Protein AF-A0A392UZS7-F1 (afdb_monomer_lite)

pLDDT: mean 94.8, std 3.15, range [80.0, 97.38]

Sequence (72 aa):
VTVTPSLNGSNYLAWSRSMRRALGAKNKLAFIDGSMPVPDFDDLNRRAWERCNHLIHSWIINSVSDPIAQTL

Organism: NCBI:txid97028

Secondary structure (DSSP, 8-state):
---SSPB-SS-HHHHHHHHHHHHHTTT-GGGTSSSSPPPPTT-TTHHHHHHHHHHHHHHHHTTB-HHHHTT-

InterPro domains:
  IPR029472 Retrotransposon Copia-like, N-terminal [PF14244] (3-39)

Structure (mmCIF, N/CA/C/O backbone):
data_AF-A0A392UZS7-F1
#
_entry.id   AF-A0A392UZS7-F1
#
loop_
_atom_site.group_PDB
_atom_site.id
_atom_site.type_symbol
_atom_site.label_atom_id
_atom_site.label_alt_id
_atom_site.label_comp_id
_atom_site.label_asym_id
_atom_site.label_entity_id
_atom_site.label_seq_id
_atom_site.pdbx_PDB_ins_code
_atom_site.Cartn_x
_atom_site.Cartn_y
_atom_site.Cartn_z
_atom_site.occupancy
_atom_site.B_iso_or_equiv
_atom_site.auth_seq_id
_atom_site.auth_comp_id
_atom_site.auth_asym_id
_atom_site.auth_atom_id
_atom_site.pdbx_PDB_model_num
ATOM 1 N N . VAL A 1 1 ? 3.222 4.917 7.911 1.00 82.12 1 VAL A N 1
ATOM 2 C CA . VAL A 1 1 ? 1.839 5.337 7.584 1.00 82.12 1 VAL A CA 1
ATOM 3 C C . VAL A 1 1 ? 0.928 4.532 8.465 1.00 82.12 1 VAL A C 1
ATOM 5 O O . VAL A 1 1 ? 1.172 3.340 8.593 1.00 82.12 1 VAL A O 1
ATOM 8 N N . THR A 1 2 ? -0.055 5.180 9.071 1.00 87.38 2 THR A N 1
ATOM 9 C CA . THR A 1 2 ? -1.086 4.535 9.881 1.00 87.38 2 THR A CA 1
ATOM 10 C C . THR A 1 2 ? -2.438 5.075 9.433 1.00 87.38 2 THR A C 1
ATOM 12 O O . THR A 1 2 ? -2.568 6.266 9.142 1.00 87.38 2 THR A O 1
ATOM 15 N N . VAL A 1 3 ? -3.427 4.196 9.303 1.00 92.69 3 VAL A N 1
ATOM 16 C CA . VAL A 1 3 ? -4.804 4.561 8.958 1.00 92.69 3 VAL A CA 1
ATOM 17 C C . VAL A 1 3 ? -5.677 4.355 10.177 1.00 92.69 3 VAL A C 1
ATOM 19 O O . VAL A 1 3 ? -5.746 3.252 10.712 1.00 92.69 3 VAL A O 1
ATOM 22 N N . THR A 1 4 ? -6.363 5.417 10.588 1.00 89.88 4 THR A N 1
ATOM 23 C CA . THR A 1 4 ? -7.325 5.389 11.686 1.00 89.88 4 THR A CA 1
ATOM 24 C C . THR A 1 4 ? -8.749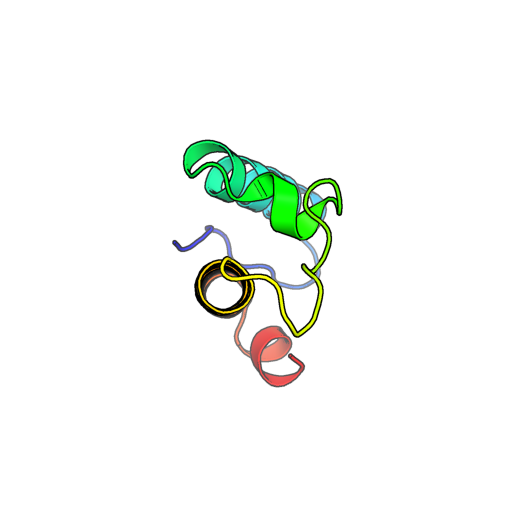 5.634 11.166 1.00 89.88 4 THR A C 1
ATOM 26 O O . THR A 1 4 ? -8.941 6.430 10.240 1.00 89.88 4 THR A O 1
ATOM 29 N N . PRO A 1 5 ? -9.763 4.958 11.737 1.00 91.19 5 PRO A N 1
ATOM 30 C CA . PRO A 1 5 ? -9.641 3.846 12.687 1.00 91.19 5 PRO A CA 1
ATOM 31 C C . PRO A 1 5 ? -8.992 2.609 12.038 1.00 91.19 5 PRO A C 1
ATOM 33 O O . PRO A 1 5 ? -9.192 2.365 10.846 1.00 91.19 5 PRO A O 1
ATOM 36 N N . SER A 1 6 ? -8.226 1.839 12.821 1.00 95.88 6 SER A N 1
ATOM 37 C CA . SER A 1 6 ? -7.623 0.584 12.355 1.00 95.88 6 SER A CA 1
ATOM 38 C C . SER A 1 6 ? -8.699 -0.402 11.898 1.00 95.88 6 SER A C 1
ATOM 40 O O . SER A 1 6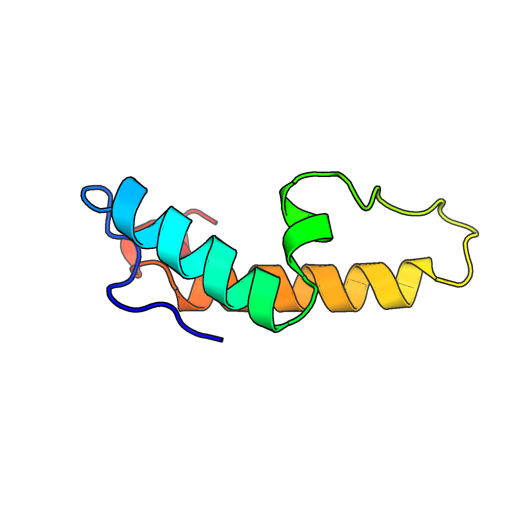 ? -9.832 -0.367 12.392 1.00 95.88 6 SER A O 1
ATOM 42 N N . LEU A 1 7 ? -8.366 -1.285 10.954 1.00 96.62 7 LEU A N 1
ATOM 43 C CA . LEU A 1 7 ? -9.284 -2.336 10.508 1.00 96.62 7 LEU A CA 1
ATOM 44 C C . LEU A 1 7 ? -9.668 -3.213 11.702 1.00 96.62 7 LEU A C 1
ATOM 46 O O . LEU A 1 7 ? -8.778 -3.723 12.368 1.00 96.62 7 LEU A O 1
ATOM 50 N N . ASN A 1 8 ? -10.961 -3.398 11.955 1.00 93.69 8 ASN A N 1
ATOM 51 C CA . ASN A 1 8 ? -11.473 -4.157 13.104 1.00 93.69 8 ASN A CA 1
ATOM 52 C C . ASN A 1 8 ? -12.544 -5.195 12.714 1.00 93.69 8 ASN A C 1
ATOM 54 O O . ASN A 1 8 ? -13.346 -5.619 13.540 1.00 93.69 8 ASN A O 1
ATOM 58 N N . GLY A 1 9 ? -12.594 -5.569 11.433 1.00 91.88 9 GLY A N 1
ATOM 59 C CA . GLY A 1 9 ? -13.526 -6.558 10.885 1.00 91.88 9 GLY A CA 1
ATOM 60 C C . GLY A 1 9 ? -14.857 -5.973 10.409 1.00 91.88 9 GLY A C 1
ATOM 61 O O . GLY A 1 9 ? -15.349 -6.378 9.360 1.00 91.88 9 GLY A O 1
ATOM 62 N N . SER A 1 10 ? -15.411 -4.967 11.093 1.00 95.94 10 SER A N 1
ATOM 63 C CA . SER A 1 10 ? -16.695 -4.352 10.708 1.00 95.94 10 SER A CA 1
ATOM 64 C C . SER A 1 10 ? -16.548 -3.094 9.843 1.00 95.94 10 SER A C 1
ATOM 66 O O . SER A 1 10 ? -17.493 -2.684 9.172 1.00 95.94 10 SER A O 1
ATOM 68 N N . ASN A 1 11 ? -15.359 -2.484 9.808 1.00 96.62 11 ASN A N 1
ATOM 69 C CA . ASN A 1 11 ? -15.112 -1.199 9.146 1.00 96.62 11 ASN A CA 1
ATOM 70 C C . ASN A 1 11 ? -14.340 -1.290 7.812 1.00 96.62 11 ASN A C 1
ATOM 72 O O . ASN A 1 11 ? -13.817 -0.274 7.343 1.00 96.62 11 ASN A O 1
ATOM 76 N N . TYR A 1 12 ? -14.279 -2.466 7.173 1.00 95.56 12 TYR A N 1
ATOM 77 C CA . TYR A 1 12 ? -13.437 -2.702 5.988 1.00 95.56 12 TYR A CA 1
ATOM 78 C C . TYR A 1 12 ? -13.630 -1.672 4.866 1.00 95.56 12 TYR A C 1
ATOM 80 O O . TYR A 1 12 ? -12.654 -1.179 4.300 1.00 95.56 12 TYR A O 1
ATOM 88 N N . LEU A 1 13 ? -14.871 -1.294 4.544 1.00 96.38 13 LEU A N 1
ATOM 89 C CA . LEU A 1 13 ? -15.130 -0.337 3.462 1.00 96.38 13 LEU A CA 1
ATOM 90 C C . LEU A 1 13 ? -14.540 1.053 3.760 1.00 96.38 13 LEU A C 1
ATOM 92 O O . LEU A 1 13 ? -13.964 1.692 2.879 1.00 96.38 13 LEU A O 1
ATOM 96 N N . ALA A 1 14 ? -14.669 1.529 5.000 1.00 95.94 14 ALA A N 1
ATOM 97 C CA . ALA A 1 14 ? -14.108 2.812 5.413 1.00 95.94 14 ALA A CA 1
ATOM 98 C C . ALA A 1 14 ? -12.574 2.747 5.472 1.00 95.94 14 ALA A C 1
ATOM 100 O O . ALA A 1 14 ? -11.895 3.617 4.918 1.00 95.94 14 ALA A O 1
ATOM 101 N N . TRP A 1 15 ? -12.040 1.681 6.073 1.00 97.38 15 TRP A N 1
ATOM 102 C CA . TRP A 1 15 ? -10.606 1.444 6.187 1.00 97.38 15 TRP A CA 1
ATOM 103 C C . TRP A 1 15 ? -9.932 1.336 4.815 1.00 97.38 15 TRP A C 1
ATOM 105 O O . TRP A 1 15 ? -8.969 2.050 4.550 1.00 97.38 15 TRP A O 1
ATOM 115 N N . SER A 1 16 ? -10.476 0.528 3.900 1.00 96.25 16 SER A N 1
ATOM 116 C CA . SER A 1 16 ? 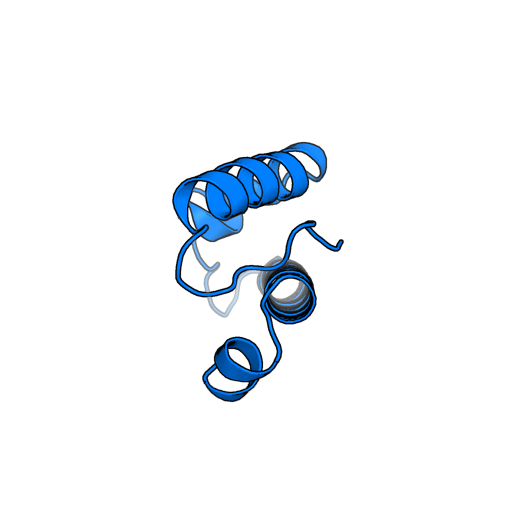-9.912 0.316 2.559 1.00 96.25 16 SER A CA 1
ATOM 117 C C . SER A 1 16 ? -9.864 1.606 1.741 1.00 96.25 16 SER A C 1
ATOM 119 O O . SER A 1 16 ? -8.858 1.889 1.090 1.00 96.25 16 SER A O 1
ATOM 121 N N . ARG A 1 17 ? -10.907 2.444 1.816 1.00 96.31 17 ARG A N 1
ATOM 122 C CA . ARG A 1 17 ? -10.921 3.776 1.189 1.00 96.31 17 ARG A CA 1
ATOM 123 C C . ARG A 1 17 ? -9.824 4.678 1.754 1.00 96.31 17 ARG A C 1
ATOM 125 O O . ARG A 1 17 ? -9.134 5.347 0.986 1.00 96.31 17 ARG A O 1
ATOM 132 N N . SER A 1 18 ? -9.651 4.704 3.074 1.00 96.81 18 SER A N 1
ATOM 133 C CA . SER A 1 18 ? -8.606 5.507 3.716 1.00 96.81 18 SER A CA 1
ATOM 134 C C . SER A 1 18 ? -7.200 4.976 3.428 1.00 96.81 18 SER A C 1
ATOM 136 O O . SER A 1 18 ? -6.315 5.770 3.114 1.00 96.81 18 SER A O 1
ATOM 138 N N . MET A 1 19 ? -7.005 3.657 3.420 1.00 96.88 19 MET A N 1
ATOM 139 C CA . MET A 1 19 ? -5.732 3.024 3.076 1.00 96.88 19 MET A CA 1
ATOM 140 C C . MET A 1 19 ? -5.342 3.277 1.620 1.00 96.88 19 MET A C 1
ATOM 142 O O . MET A 1 19 ? -4.217 3.695 1.353 1.00 96.88 19 MET A O 1
ATOM 146 N N . ARG A 1 20 ? -6.283 3.149 0.675 1.00 96.19 20 ARG A N 1
ATOM 147 C CA . ARG A 1 20 ? -6.049 3.503 -0.735 1.00 96.19 20 ARG A CA 1
ATOM 148 C C . ARG A 1 20 ? -5.639 4.966 -0.901 1.00 96.19 20 ARG A C 1
ATOM 150 O O . ARG A 1 20 ? -4.702 5.239 -1.644 1.00 96.19 20 ARG A O 1
ATOM 157 N N . ARG A 1 21 ? -6.272 5.902 -0.182 1.00 96.25 21 ARG A N 1
ATOM 158 C CA . ARG A 1 21 ? -5.862 7.320 -0.183 1.00 96.25 21 ARG A CA 1
ATOM 159 C C . ARG A 1 21 ? -4.455 7.517 0.377 1.00 96.25 21 ARG A C 1
ATOM 161 O O . ARG A 1 21 ? -3.659 8.218 -0.237 1.00 96.25 21 ARG A O 1
ATOM 168 N N . ALA A 1 22 ? -4.137 6.889 1.508 1.00 96.50 22 ALA A N 1
ATOM 169 C CA . ALA A 1 22 ? -2.824 7.009 2.139 1.00 96.50 22 ALA A CA 1
ATOM 170 C C . ALA A 1 22 ? -1.695 6.453 1.249 1.00 96.50 22 ALA A C 1
ATOM 172 O O . ALA A 1 22 ? -0.626 7.057 1.155 1.00 96.50 22 ALA A O 1
ATOM 173 N N . LEU A 1 23 ? -1.945 5.335 0.559 1.00 96.69 23 LEU A N 1
ATOM 174 C CA . LEU A 1 23 ? -1.026 4.753 -0.421 1.00 96.69 23 LEU A CA 1
ATOM 175 C C . LEU A 1 23 ? -0.924 5.605 -1.690 1.00 96.69 23 LEU A C 1
ATOM 177 O O . LEU A 1 23 ? 0.180 5.838 -2.184 1.00 96.69 23 LEU A O 1
ATOM 181 N N . GLY A 1 24 ? -2.055 6.104 -2.195 1.00 95.94 24 GLY A N 1
ATOM 182 C CA . GLY A 1 24 ? -2.116 6.998 -3.351 1.00 95.94 24 GLY A CA 1
ATOM 183 C C . GLY A 1 24 ? -1.309 8.277 -3.134 1.00 95.94 24 GLY A C 1
ATOM 184 O O . GLY A 1 24 ? -0.467 8.610 -3.959 1.00 95.94 24 GLY A O 1
ATOM 185 N N . ALA A 1 25 ? -1.441 8.912 -1.965 1.00 96.44 25 ALA A N 1
ATOM 186 C CA . ALA A 1 25 ? -0.669 10.099 -1.583 1.00 96.44 25 ALA A CA 1
ATOM 187 C C . ALA A 1 25 ? 0.857 9.872 -1.535 1.00 96.44 25 ALA A C 1
ATOM 189 O O . ALA A 1 25 ? 1.626 10.826 -1.435 1.00 96.44 25 ALA A O 1
ATOM 190 N N . LYS A 1 26 ? 1.311 8.613 -1.578 1.00 95.56 26 LYS A N 1
ATOM 191 C CA . LYS A 1 26 ? 2.728 8.224 -1.577 1.00 95.56 26 LYS A CA 1
ATOM 192 C C . LYS A 1 26 ? 3.165 7.508 -2.853 1.00 95.56 26 LYS A C 1
ATOM 194 O O . LYS A 1 26 ? 4.256 6.940 -2.870 1.00 95.56 26 LYS A O 1
ATOM 199 N N . ASN A 1 27 ? 2.335 7.507 -3.898 1.00 95.19 27 ASN A N 1
ATOM 200 C CA . ASN A 1 27 ? 2.585 6.777 -5.144 1.00 95.19 27 ASN A CA 1
ATOM 201 C C . ASN A 1 27 ? 2.839 5.276 -4.917 1.00 95.19 27 ASN A C 1
ATOM 203 O O . ASN A 1 27 ? 3.681 4.664 -5.571 1.00 95.19 27 ASN A O 1
ATOM 207 N N . LYS A 1 28 ? 2.142 4.681 -3.941 1.00 96.44 28 LYS A N 1
ATOM 208 C CA . LYS A 1 28 ? 2.251 3.255 -3.591 1.00 96.44 28 LYS A CA 1
ATOM 209 C C . LYS A 1 28 ? 1.002 2.443 -3.918 1.00 96.44 28 LYS A C 1
ATOM 211 O O . LYS A 1 28 ? 1.007 1.238 -3.703 1.00 96.44 28 LYS A O 1
ATOM 216 N N . LEU A 1 29 ? -0.046 3.070 -4.457 1.00 96.06 29 LEU A N 1
ATOM 217 C CA . LEU A 1 29 ? -1.282 2.371 -4.825 1.00 96.06 29 LEU A CA 1
ATOM 218 C C . LEU A 1 29 ? -1.034 1.266 -5.868 1.00 96.06 29 LEU A C 1
ATOM 220 O O . LEU A 1 29 ? -1.590 0.181 -5.738 1.00 96.06 29 LEU A O 1
ATOM 224 N N . ALA A 1 30 ? -0.109 1.513 -6.799 1.00 96.06 30 ALA A N 1
ATOM 225 C CA . ALA A 1 30 ? 0.229 0.596 -7.884 1.00 96.06 30 ALA A CA 1
ATOM 226 C C . ALA A 1 30 ? 0.733 -0.790 -7.425 1.00 96.06 30 ALA A C 1
ATOM 228 O O . ALA A 1 30 ? 0.623 -1.779 -8.142 1.00 96.06 30 ALA A O 1
ATOM 229 N N . PHE A 1 31 ? 1.285 -0.867 -6.209 1.00 95.62 31 PHE A N 1
ATOM 230 C CA . PHE A 1 31 ? 1.757 -2.122 -5.620 1.00 95.62 31 PHE A CA 1
ATOM 231 C C . PHE A 1 31 ? 0.605 -3.017 -5.145 1.00 95.62 31 PHE A C 1
ATOM 233 O O . PHE A 1 31 ? 0.784 -4.225 -5.054 1.00 95.62 31 PHE A O 1
ATOM 240 N N . ILE A 1 32 ? -0.558 -2.441 -4.810 1.00 93.44 32 ILE A N 1
ATOM 241 C CA . ILE A 1 32 ? -1.699 -3.197 -4.268 1.00 93.44 32 ILE A CA 1
ATOM 242 C C . ILE A 1 32 ? -2.807 -3.447 -5.291 1.00 93.44 32 ILE A C 1
ATOM 244 O O . ILE A 1 32 ? -3.598 -4.366 -5.106 1.00 93.44 32 ILE A O 1
ATOM 248 N N . ASP A 1 33 ? -2.900 -2.630 -6.343 1.00 93.31 33 ASP A N 1
ATOM 249 C CA . ASP A 1 33 ? -3.852 -2.841 -7.441 1.00 93.31 33 ASP A CA 1
ATOM 250 C C . ASP A 1 33 ? -3.286 -3.727 -8.565 1.00 93.31 33 ASP A C 1
ATOM 252 O O . ASP A 1 33 ? -4.016 -4.091 -9.484 1.00 93.31 33 ASP A O 1
ATOM 256 N N . GLY A 1 34 ? -2.004 -4.099 -8.472 1.00 91.94 34 GLY A N 1
ATOM 257 C CA . GLY A 1 34 ? -1.322 -4.971 -9.426 1.00 91.94 34 GLY A CA 1
ATOM 258 C C . GLY A 1 34 ? -0.853 -4.273 -10.704 1.00 91.94 34 GLY A C 1
ATOM 259 O O . GLY A 1 34 ? -0.279 -4.933 -11.566 1.00 91.94 34 GLY A O 1
ATOM 260 N N . SER A 1 35 ? -1.043 -2.955 -10.835 1.00 95.50 35 SER A N 1
ATOM 261 C CA . SER A 1 35 ? -0.529 -2.194 -11.984 1.00 95.50 35 SER A CA 1
ATOM 262 C C . SER A 1 35 ? 1.001 -2.128 -12.020 1.00 95.50 35 SER A C 1
ATOM 264 O O . SER A 1 35 ? 1.579 -1.930 -13.088 1.00 95.50 35 SER A O 1
ATOM 266 N N . MET A 1 36 ? 1.667 -2.330 -10.877 1.00 95.06 36 MET A N 1
ATOM 267 C CA . MET A 1 36 ? 3.112 -2.529 -10.788 1.00 95.06 36 MET A CA 1
ATOM 268 C C . MET A 1 36 ? 3.424 -3.999 -10.474 1.00 95.06 36 MET A C 1
ATOM 270 O O . MET A 1 36 ? 3.449 -4.371 -9.294 1.00 95.06 36 MET A O 1
ATOM 274 N N . PRO A 1 37 ? 3.666 -4.838 -11.498 1.00 95.38 37 PRO A N 1
ATOM 275 C CA . PRO A 1 37 ? 3.977 -6.242 -11.284 1.00 95.38 37 PRO A CA 1
ATOM 276 C C . PRO A 1 37 ? 5.318 -6.405 -10.571 1.00 95.38 37 PRO A C 1
ATOM 278 O O . PRO A 1 37 ? 6.162 -5.505 -10.548 1.00 95.38 37 PRO A O 1
ATOM 281 N N . VAL A 1 38 ? 5.504 -7.586 -9.991 1.00 95.69 38 VAL A N 1
ATOM 282 C CA . VAL A 1 38 ? 6.790 -8.002 -9.438 1.00 95.69 38 VAL A CA 1
ATOM 283 C C . VAL A 1 38 ? 7.808 -8.049 -10.590 1.00 95.69 38 VAL A C 1
ATOM 285 O O . VAL A 1 38 ? 7.539 -8.746 -11.568 1.00 95.69 38 VAL A O 1
ATOM 288 N N . PRO A 1 39 ? 8.945 -7.331 -10.509 1.00 96.94 39 PRO A N 1
ATOM 289 C CA . PRO A 1 39 ? 9.980 -7.376 -11.545 1.00 96.94 39 PRO A CA 1
ATOM 290 C C . PRO A 1 39 ? 10.569 -8.779 -11.706 1.00 96.94 39 PRO A C 1
ATOM 292 O O . PRO A 1 39 ? 10.435 -9.601 -10.805 1.00 96.94 39 PRO A O 1
ATOM 295 N N . ASP A 1 40 ? 11.295 -9.060 -12.785 1.00 97.25 40 ASP A N 1
ATOM 296 C CA . ASP A 1 40 ? 12.021 -10.330 -12.913 1.00 97.25 40 ASP A CA 1
ATOM 297 C C . ASP A 1 40 ? 13.145 -10.457 -11.868 1.00 97.25 40 ASP A C 1
ATOM 299 O O . ASP A 1 40 ? 13.487 -9.503 -11.162 1.00 97.25 40 ASP A O 1
ATOM 303 N N . PHE A 1 41 ? 13.688 -11.664 -11.690 1.00 94.44 41 PHE A N 1
ATOM 304 C CA . PHE A 1 41 ? 14.759 -11.897 -10.710 1.00 94.44 41 PHE A CA 1
ATOM 305 C C . PHE A 1 41 ? 16.042 -11.122 -11.043 1.00 94.44 41 PHE A C 1
ATOM 307 O O . PHE A 1 41 ? 16.709 -10.642 -10.128 1.00 94.44 41 PHE A O 1
ATOM 314 N N . ASP A 1 42 ? 16.329 -10.939 -12.333 1.00 96.50 42 ASP A N 1
ATOM 315 C CA . ASP A 1 42 ? 17.525 -10.246 -12.823 1.00 96.50 42 ASP A CA 1
ATOM 316 C C . ASP A 1 42 ? 17.301 -8.739 -13.057 1.00 96.50 42 ASP A C 1
ATOM 318 O O . ASP A 1 42 ? 18.214 -8.026 -13.479 1.00 96.50 42 ASP A O 1
ATOM 322 N N . ASP A 1 43 ? 16.099 -8.220 -12.772 1.00 96.94 43 ASP A N 1
ATOM 323 C CA . ASP A 1 43 ? 15.809 -6.793 -12.914 1.00 96.94 43 ASP A CA 1
ATOM 324 C C . ASP A 1 43 ? 16.551 -5.987 -11.836 1.00 96.94 43 ASP A C 1
ATOM 326 O O . ASP A 1 43 ? 16.401 -6.205 -10.628 1.00 96.94 43 ASP A O 1
ATOM 330 N N . LEU A 1 44 ? 17.312 -4.981 -12.267 1.00 96.81 44 LEU A N 1
ATOM 331 C CA . LEU A 1 44 ? 18.050 -4.068 -11.390 1.00 96.81 44 LEU A CA 1
ATOM 332 C C . LEU A 1 44 ? 17.142 -3.343 -10.376 1.00 96.81 44 LEU A C 1
ATOM 334 O O . LEU A 1 44 ? 17.593 -2.949 -9.297 1.00 96.81 44 LEU A O 1
ATOM 338 N N . ASN A 1 45 ? 15.855 -3.193 -10.689 1.00 96.19 45 ASN A N 1
ATOM 339 C CA . ASN A 1 45 ? 14.854 -2.562 -9.839 1.00 96.19 45 ASN A CA 1
ATOM 340 C C . ASN A 1 45 ? 14.204 -3.523 -8.835 1.00 96.19 45 ASN A C 1
ATOM 342 O O . ASN A 1 45 ? 13.509 -3.047 -7.931 1.00 96.19 45 ASN A O 1
ATOM 346 N N . ARG A 1 46 ? 14.443 -4.842 -8.918 1.00 96.25 46 ARG A N 1
ATOM 347 C CA . ARG A 1 46 ? 13.823 -5.850 -8.038 1.00 96.25 46 ARG A CA 1
ATOM 348 C C . ARG A 1 46 ? 13.994 -5.510 -6.560 1.00 96.25 46 ARG A C 1
ATOM 350 O O . ARG A 1 46 ? 13.015 -5.424 -5.823 1.00 96.25 46 ARG A O 1
ATOM 357 N N . ARG A 1 47 ? 15.222 -5.197 -6.137 1.00 96.94 47 ARG A N 1
ATOM 358 C CA . ARG A 1 47 ? 15.518 -4.819 -4.741 1.00 96.94 47 ARG A CA 1
ATOM 359 C C . ARG A 1 47 ? 14.778 -3.554 -4.306 1.00 96.94 47 ARG A C 1
ATOM 361 O O . ARG A 1 47 ? 14.368 -3.425 -3.154 1.00 96.94 47 ARG A O 1
ATOM 368 N N . ALA A 1 48 ? 14.629 -2.578 -5.203 1.00 96.56 48 ALA A N 1
ATOM 369 C CA . ALA A 1 48 ? 13.903 -1.350 -4.898 1.00 96.56 48 ALA A CA 1
ATOM 370 C C . ALA A 1 48 ? 12.397 -1.612 -4.756 1.00 96.56 48 ALA A C 1
ATOM 372 O O . ALA A 1 48 ? 11.773 -1.074 -3.835 1.00 96.56 48 ALA A O 1
ATOM 373 N N . TRP A 1 49 ? 11.847 -2.466 -5.620 1.00 97.00 49 TRP A N 1
ATOM 374 C CA . TRP A 1 49 ? 10.468 -2.929 -5.548 1.00 97.00 49 TRP A CA 1
ATOM 375 C C . TRP A 1 49 ? 10.201 -3.679 -4.235 1.00 97.00 49 TRP A C 1
ATOM 377 O O . TRP A 1 49 ? 9.280 -3.314 -3.509 1.00 97.00 49 TRP A O 1
ATOM 387 N N . GLU A 1 50 ? 11.063 -4.625 -3.847 1.00 96.94 50 GLU A N 1
ATOM 388 C CA . GLU A 1 50 ? 10.939 -5.398 -2.599 1.00 96.94 50 GLU A CA 1
ATOM 389 C C . GLU A 1 50 ? 10.951 -4.509 -1.354 1.00 96.94 50 GLU A C 1
ATOM 391 O O . GLU A 1 50 ? 10.111 -4.662 -0.468 1.00 96.94 50 GLU A O 1
ATOM 396 N N . ARG A 1 51 ? 11.843 -3.509 -1.300 1.00 96.81 51 ARG A N 1
ATOM 397 C CA . ARG A 1 51 ? 11.845 -2.521 -0.206 1.00 96.81 51 ARG A CA 1
ATOM 398 C C . ARG A 1 51 ? 10.523 -1.765 -0.115 1.00 96.81 51 ARG A C 1
ATOM 400 O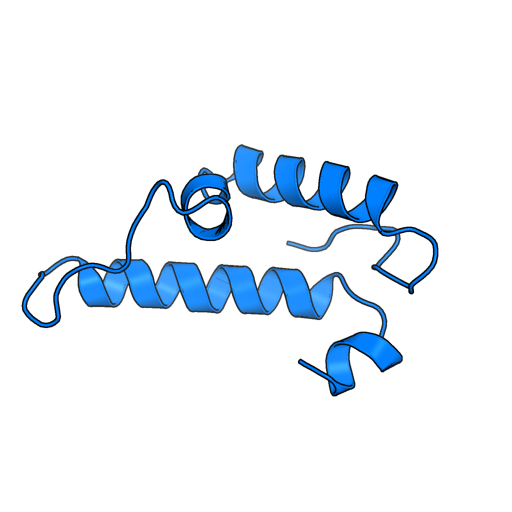 O . ARG A 1 51 ? 10.030 -1.523 0.985 1.00 96.81 51 ARG A O 1
ATOM 407 N N . CYS A 1 52 ? 9.956 -1.377 -1.257 1.00 96.81 52 CYS A N 1
ATOM 408 C CA . CYS A 1 52 ? 8.653 -0.720 -1.284 1.00 96.81 52 CYS A CA 1
ATOM 409 C C . CYS A 1 52 ? 7.547 -1.670 -0.821 1.00 96.81 52 CYS A C 1
ATOM 411 O O . CYS A 1 52 ? 6.696 -1.250 -0.040 1.00 96.81 52 CYS A O 1
ATOM 413 N N . ASN A 1 53 ? 7.594 -2.934 -1.240 1.00 96.50 53 ASN A N 1
ATOM 414 C CA . ASN A 1 53 ? 6.647 -3.953 -0.814 1.00 96.50 53 ASN A CA 1
ATOM 415 C C . ASN A 1 53 ? 6.691 -4.161 0.711 1.00 96.50 53 ASN A C 1
ATOM 417 O O . ASN A 1 53 ? 5.668 -4.021 1.378 1.00 96.50 53 ASN A O 1
ATOM 421 N N . HIS A 1 54 ? 7.875 -4.362 1.300 1.00 96.75 54 HIS A N 1
ATOM 422 C CA . HIS A 1 54 ? 8.038 -4.490 2.757 1.00 96.75 54 HIS A CA 1
ATOM 423 C C . HIS A 1 54 ? 7.513 -3.268 3.523 1.00 96.75 54 HIS A C 1
ATOM 425 O O . HIS A 1 54 ? 6.882 -3.400 4.574 1.00 96.75 54 HIS A O 1
ATOM 431 N N . LEU A 1 55 ? 7.732 -2.066 2.987 1.00 96.00 55 LEU A N 1
ATOM 432 C CA . LEU A 1 55 ? 7.234 -0.835 3.591 1.00 96.00 55 LEU A CA 1
ATOM 433 C C . LEU A 1 55 ? 5.698 -0.774 3.591 1.00 96.00 55 LEU A C 1
ATOM 435 O O . LEU A 1 55 ? 5.100 -0.373 4.589 1.00 96.00 55 LEU A O 1
ATOM 439 N N . ILE A 1 56 ? 5.058 -1.193 2.498 1.00 96.31 56 ILE A N 1
ATOM 440 C CA . ILE A 1 56 ? 3.594 -1.256 2.392 1.00 96.31 56 ILE A CA 1
ATOM 441 C C . ILE A 1 56 ? 3.031 -2.299 3.359 1.00 96.31 56 ILE A C 1
ATOM 443 O O . ILE A 1 56 ? 2.075 -1.990 4.068 1.00 96.31 56 ILE A O 1
ATOM 447 N N . HIS A 1 57 ? 3.654 -3.478 3.458 1.00 94.94 57 HIS A N 1
ATOM 448 C CA . HIS A 1 57 ? 3.295 -4.492 4.455 1.00 94.94 57 HIS A CA 1
ATOM 449 C C . HIS A 1 57 ? 3.335 -3.921 5.877 1.00 94.94 57 HIS A C 1
ATOM 451 O O . HIS A 1 57 ? 2.352 -4.024 6.609 1.00 94.94 57 HIS A O 1
ATOM 457 N N . SER A 1 58 ? 4.420 -3.230 6.243 1.00 95.31 58 SER A N 1
ATOM 458 C CA . SER A 1 58 ? 4.532 -2.566 7.547 1.00 95.31 58 SER A CA 1
ATOM 459 C C . SER A 1 58 ? 3.402 -1.557 7.783 1.00 95.31 58 SER A C 1
ATOM 461 O O . SER A 1 58 ? 2.859 -1.472 8.883 1.00 95.31 58 SER A O 1
ATOM 463 N N . TRP A 1 59 ? 3.001 -0.792 6.768 1.00 95.94 59 TRP A N 1
ATOM 464 C CA . TRP A 1 59 ? 1.896 0.160 6.905 1.00 95.94 59 TRP A CA 1
ATOM 465 C C . TRP A 1 59 ? 0.538 -0.514 7.068 1.00 95.94 59 TRP A C 1
ATOM 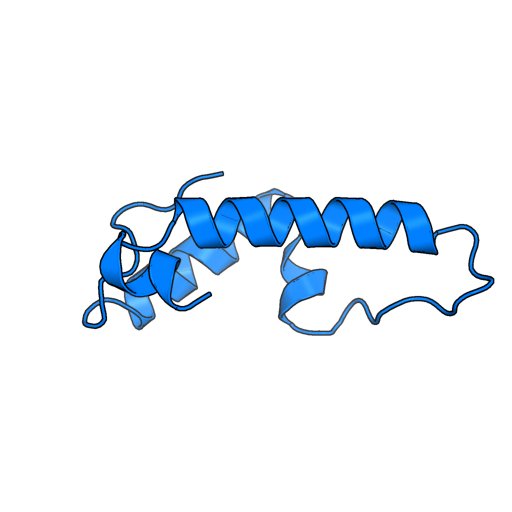467 O O . TRP A 1 59 ? -0.289 -0.001 7.819 1.00 95.94 59 TRP A O 1
ATOM 477 N N . ILE A 1 60 ? 0.304 -1.638 6.386 1.00 95.25 60 ILE A N 1
ATOM 478 C CA . ILE A 1 60 ? -0.928 -2.419 6.531 1.00 95.25 60 ILE A CA 1
ATOM 479 C C . ILE A 1 60 ? -1.005 -2.989 7.945 1.00 95.25 60 ILE A C 1
ATOM 481 O O . ILE A 1 60 ? -1.990 -2.728 8.627 1.00 95.25 60 ILE A O 1
ATOM 485 N N . ILE A 1 61 ? 0.047 -3.670 8.412 1.00 94.81 61 ILE A N 1
ATOM 486 C CA . ILE A 1 61 ? 0.104 -4.269 9.757 1.00 94.81 61 ILE A CA 1
ATOM 487 C C . ILE A 1 61 ? -0.134 -3.205 10.837 1.00 94.81 61 ILE A C 1
ATOM 489 O O . ILE A 1 61 ? -0.969 -3.388 11.714 1.00 94.81 61 ILE A O 1
ATOM 493 N N . ASN A 1 62 ? 0.503 -2.037 10.719 1.00 94.81 62 ASN A N 1
ATOM 494 C CA . ASN A 1 62 ? 0.313 -0.926 11.661 1.00 94.81 62 ASN A CA 1
ATOM 495 C C . ASN A 1 62 ? -1.047 -0.207 11.534 1.00 94.81 62 ASN A C 1
ATOM 497 O O . ASN A 1 62 ? -1.307 0.756 12.255 1.00 94.81 62 ASN A O 1
ATOM 501 N N . SER A 1 63 ? -1.894 -0.614 10.588 1.00 96.38 63 SER A N 1
ATOM 502 C CA . SER A 1 63 ? -3.217 -0.031 10.341 1.00 96.38 63 SER A CA 1
ATOM 503 C C . SER A 1 63 ? -4.356 -1.028 10.552 1.00 96.38 63 SER A C 1
ATOM 505 O O . SER A 1 63 ? -5.507 -0.698 10.265 1.00 96.38 63 SER A O 1
ATOM 507 N N . VAL A 1 64 ? -4.082 -2.239 11.032 1.00 96.62 64 VAL A N 1
ATOM 508 C CA . VAL A 1 64 ? -5.111 -3.209 11.429 1.00 96.62 64 VAL A CA 1
ATOM 509 C C . VAL A 1 64 ? -5.106 -3.376 12.949 1.00 96.62 64 VAL A C 1
ATOM 511 O O . VAL A 1 64 ? -4.133 -3.040 13.613 1.00 96.62 64 VAL A O 1
ATOM 514 N N . SER A 1 65 ? -6.220 -3.817 13.527 1.00 95.62 65 SER A N 1
ATOM 515 C CA . SER A 1 65 ? -6.298 -4.126 14.957 1.00 95.62 65 SER A CA 1
ATOM 516 C C . SER A 1 65 ? -5.447 -5.348 15.301 1.00 95.62 65 SER A C 1
ATOM 518 O O . SER A 1 65 ? -5.362 -6.257 14.474 1.00 95.62 65 SER A O 1
ATOM 520 N N . ASP A 1 66 ? -4.942 -5.433 16.532 1.00 93.12 66 ASP A N 1
ATOM 521 C CA . ASP A 1 66 ? -4.093 -6.543 16.995 1.00 93.12 66 ASP A CA 1
ATOM 522 C C . ASP A 1 66 ? -4.637 -7.947 16.669 1.00 93.12 66 ASP A C 1
ATOM 524 O O . ASP A 1 66 ? -3.862 -8.759 16.161 1.00 93.12 66 ASP A O 1
ATOM 528 N N . PRO A 1 67 ? -5.947 -8.251 16.838 1.00 93.69 67 PRO A N 1
ATOM 529 C CA . PRO A 1 67 ? -6.476 -9.571 16.488 1.00 93.69 67 PRO A CA 1
ATOM 530 C C . PRO A 1 67 ? -6.318 -9.922 15.004 1.00 93.69 67 PRO A C 1
ATOM 532 O O . PRO A 1 67 ? -6.151 -11.084 14.661 1.00 93.69 67 PRO A O 1
ATOM 535 N N . ILE A 1 68 ? -6.369 -8.923 14.119 1.00 92.62 68 ILE A N 1
ATOM 536 C CA . ILE A 1 68 ? -6.177 -9.107 12.675 1.00 92.62 68 ILE A CA 1
ATOM 537 C C . ILE A 1 68 ? -4.682 -9.141 12.350 1.00 92.62 68 ILE A C 1
ATOM 539 O O . ILE A 1 68 ? -4.259 -9.965 11.544 1.00 92.62 68 ILE A O 1
ATOM 543 N N . ALA A 1 69 ? -3.872 -8.296 12.998 1.00 91.94 69 ALA A N 1
ATOM 544 C CA . ALA A 1 69 ? -2.424 -8.261 12.798 1.00 91.94 69 ALA A CA 1
ATOM 545 C C . ALA A 1 69 ? -1.765 -9.617 13.090 1.00 91.94 69 ALA A C 1
ATOM 547 O O . ALA A 1 69 ? -0.863 -10.014 12.368 1.00 91.94 69 ALA A O 1
ATOM 548 N N . GLN A 1 70 ? -2.242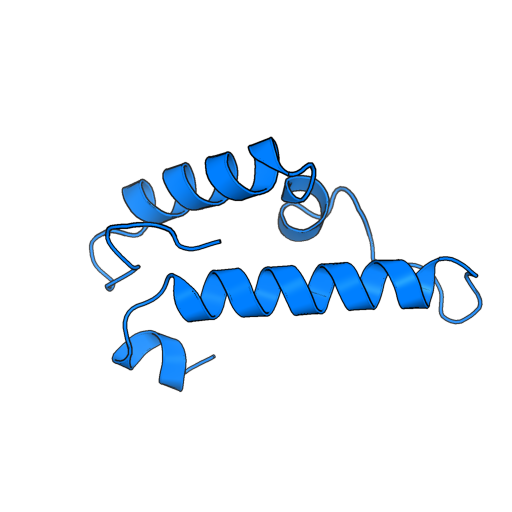 -10.344 14.104 1.00 90.25 70 GLN A N 1
ATOM 549 C CA . GLN A 1 70 ? -1.725 -11.670 14.474 1.00 90.25 70 GLN A CA 1
ATOM 550 C C . GLN A 1 70 ? -2.032 -12.782 13.455 1.00 90.25 70 GLN A C 1
ATOM 552 O O . GLN A 1 70 ? -1.521 -13.890 13.597 1.00 90.25 70 GLN A O 1
ATOM 557 N N . THR A 1 71 ? -2.868 -12.509 12.448 1.00 87.50 71 THR A N 1
ATOM 558 C CA . THR A 1 71 ? -3.216 -13.464 11.379 1.00 87.50 71 THR A CA 1
ATOM 559 C C . THR A 1 71 ? -2.489 -13.203 10.057 1.00 87.50 71 THR A C 1
ATOM 561 O O . THR A 1 71 ? -2.648 -13.988 9.123 1.00 87.50 71 THR A O 1
ATOM 564 N N . LEU A 1 72 ? -1.741 -12.097 9.970 1.00 80.00 72 LEU A N 1
ATOM 565 C CA . LEU A 1 72 ? -0.988 -11.654 8.792 1.00 80.00 72 LEU A CA 1
ATOM 566 C C . LEU A 1 72 ? 0.478 -12.084 8.877 1.00 80.00 72 LEU A C 1
ATOM 568 O O . LEU A 1 72 ? 1.038 -12.392 7.802 1.00 80.00 72 LEU A O 1
#

Foldseek 3Di:
DEDPPAADPPCCVVLVVRLCVVCVVVVNNCVVVVVDPQDDPPDPCNVVNVVSVVVSVVHNLRRHDPVVSVVD

Radius of gyration: 13.34 Å; chains: 1; bounding box: 35×24×30 Å